Protein AF-A0A7S1FHJ7-F1 (afdb_monomer)

Foldseek 3Di:
DDPPPQPWAWPDFQADDDPVVLDDQTPWTWTAGPQQKIKIWFAFPPPSNDTDMDIFPDGDDPPDDWDWDWDDDDQKIFIDINNHTGDMDGHPHHTRHHPDD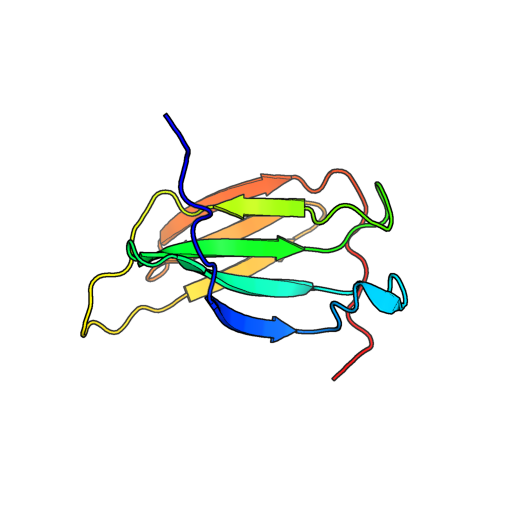

Structure (mmCIF, N/CA/C/O backbone):
data_AF-A0A7S1FHJ7-F1
#
_entry.id 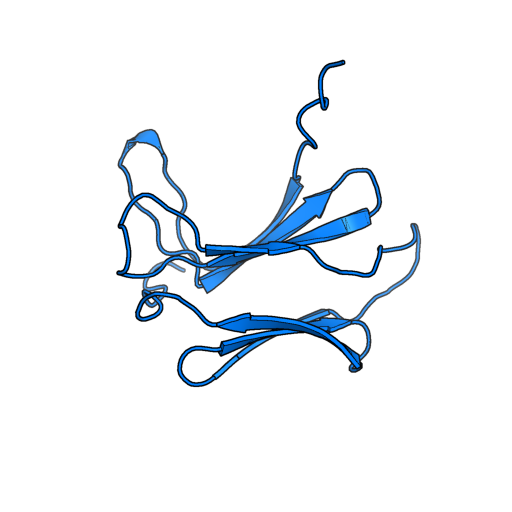  AF-A0A7S1FHJ7-F1
#
loop_
_atom_site.group_PDB
_atom_site.id
_atom_site.type_symbol
_atom_site.label_atom_id
_atom_site.label_alt_id
_atom_site.label_comp_id
_atom_site.label_asym_id
_atom_site.label_entity_id
_atom_site.label_seq_id
_atom_site.pdbx_PDB_ins_code
_atom_site.Cartn_x
_atom_site.Cartn_y
_atom_site.Cartn_z
_atom_site.occupancy
_atom_site.B_iso_or_equiv
_atom_site.auth_seq_id
_atom_site.auth_comp_id
_atom_site.auth_asym_id
_atom_site.auth_atom_id
_atom_site.pdbx_PDB_model_num
ATOM 1 N N . GLY A 1 1 ? -5.309 27.157 2.384 1.00 35.53 1 GLY A N 1
ATOM 2 C CA . GLY A 1 1 ? -5.780 25.997 3.160 1.00 35.53 1 GLY A CA 1
ATOM 3 C C . GLY A 1 1 ? -4.865 24.837 2.869 1.00 35.53 1 GLY A C 1
ATOM 4 O O . GLY A 1 1 ? -5.067 24.168 1.868 1.00 35.53 1 GLY A O 1
ATOM 5 N N . ASN A 1 2 ? -3.817 24.656 3.670 1.00 37.72 2 ASN A N 1
ATOM 6 C CA . ASN A 1 2 ? -2.819 23.630 3.391 1.00 37.72 2 ASN A CA 1
ATOM 7 C C . ASN A 1 2 ? -3.212 22.341 4.101 1.00 37.72 2 ASN A C 1
ATOM 9 O O . ASN A 1 2 ? -3.225 22.275 5.328 1.00 37.72 2 ASN A O 1
ATOM 13 N N . LYS A 1 3 ? -3.552 21.340 3.281 1.00 43.56 3 LYS A N 1
ATOM 14 C CA . LYS A 1 3 ? -3.479 19.909 3.580 1.00 43.56 3 LYS A CA 1
ATOM 15 C C . LYS A 1 3 ? -2.107 19.672 4.217 1.00 43.56 3 LYS A C 1
ATOM 17 O O . LYS A 1 3 ? -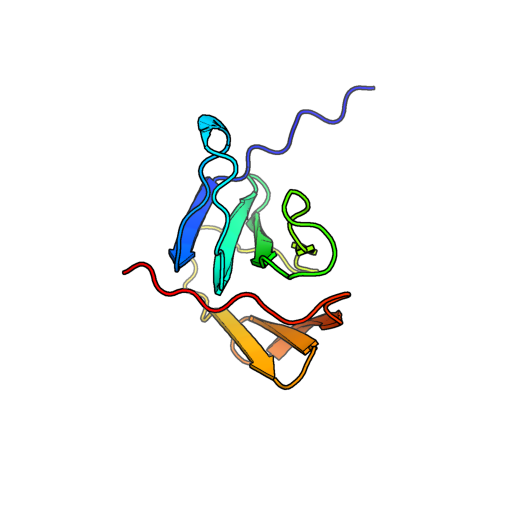1.122 19.519 3.505 1.00 43.56 3 LYS A O 1
ATOM 22 N N . LEU A 1 4 ? -2.028 19.764 5.543 1.00 47.88 4 LEU A N 1
ATOM 23 C CA . LEU A 1 4 ? -0.861 19.325 6.288 1.00 47.88 4 LEU A CA 1
ATOM 24 C C . LEU A 1 4 ? -0.626 17.890 5.853 1.00 47.88 4 LEU A C 1
ATOM 26 O O . LEU A 1 4 ? -1.496 17.033 6.028 1.00 47.88 4 LEU A O 1
ATOM 30 N N . ASP A 1 5 ? 0.502 17.721 5.184 1.00 52.94 5 ASP A N 1
ATOM 31 C CA . ASP A 1 5 ? 1.091 16.473 4.766 1.00 52.94 5 ASP A CA 1
ATOM 32 C C . ASP A 1 5 ? 0.812 15.419 5.840 1.00 52.94 5 ASP A C 1
ATOM 34 O O . ASP A 1 5 ? 1.300 15.508 6.974 1.00 52.94 5 ASP A O 1
ATOM 38 N N . ARG A 1 6 ? -0.129 14.512 5.548 1.00 60.41 6 ARG A N 1
ATOM 39 C CA . ARG A 1 6 ? -0.473 13.430 6.469 1.00 60.41 6 ARG A CA 1
ATOM 40 C C . ARG A 1 6 ? 0.803 12.615 6.579 1.00 60.41 6 ARG A C 1
ATOM 42 O O . ARG A 1 6 ? 1.097 11.860 5.666 1.00 60.41 6 ARG A O 1
ATOM 49 N N . ARG A 1 7 ? 1.568 12.801 7.657 1.00 82.75 7 ARG A N 1
ATOM 50 C CA . ARG A 1 7 ? 2.747 11.981 7.929 1.00 82.75 7 ARG A CA 1
ATOM 51 C C . ARG A 1 7 ? 2.288 10.528 7.996 1.00 82.75 7 ARG A C 1
ATOM 53 O O . ARG A 1 7 ? 1.564 10.151 8.916 1.00 82.75 7 ARG A O 1
ATOM 60 N N . TRP A 1 8 ? 2.653 9.765 6.974 1.00 90.12 8 TRP A N 1
ATOM 61 C CA . TRP A 1 8 ? 2.443 8.329 6.909 1.00 90.12 8 TRP A CA 1
ATOM 62 C C . TRP A 1 8 ? 3.605 7.663 7.626 1.00 90.12 8 TRP A C 1
ATOM 64 O O . TRP A 1 8 ? 4.762 7.869 7.269 1.00 90.12 8 TRP A O 1
ATOM 74 N N . CYS A 1 9 ? 3.297 6.892 8.662 1.00 91.44 9 CYS A N 1
ATOM 75 C CA . CYS A 1 9 ? 4.294 6.124 9.392 1.00 91.44 9 CYS A CA 1
ATOM 76 C C . CYS A 1 9 ? 4.300 4.685 8.866 1.00 91.44 9 CYS A C 1
ATOM 78 O O . CYS A 1 9 ? 3.224 4.086 8.773 1.00 91.44 9 CYS A O 1
ATOM 80 N N . PRO A 1 10 ? 5.463 4.098 8.545 1.00 91.69 10 PRO A N 1
ATOM 81 C CA . PRO A 1 10 ? 5.522 2.714 8.098 1.00 91.69 10 PRO A CA 1
ATOM 82 C C . PRO A 1 10 ? 5.141 1.768 9.245 1.00 91.69 10 PRO A C 1
ATOM 84 O O . PRO A 1 10 ? 5.693 1.853 10.340 1.00 91.69 10 PRO A O 1
ATOM 87 N N . LEU A 1 11 ? 4.195 0.864 8.987 1.00 92.62 11 LEU A N 1
ATOM 88 C CA . LEU A 1 11 ? 3.906 -0.288 9.848 1.00 92.62 11 LEU A CA 1
ATOM 89 C C . LEU A 1 11 ? 4.708 -1.509 9.401 1.00 92.62 11 LEU A C 1
ATOM 91 O O . LEU A 1 11 ? 5.224 -2.257 10.226 1.00 92.62 11 LEU A O 1
ATOM 95 N N . LEU A 1 12 ? 4.785 -1.712 8.087 1.00 91.94 12 LEU A N 1
ATOM 96 C CA . LEU A 1 12 ? 5.521 -2.795 7.455 1.00 91.94 12 LEU A CA 1
ATOM 97 C C . LEU A 1 12 ? 5.979 -2.331 6.076 1.00 91.94 12 LEU A C 1
ATOM 99 O O . LEU A 1 12 ? 5.235 -1.663 5.363 1.00 91.94 12 LEU A O 1
ATOM 103 N N . ARG A 1 13 ? 7.183 -2.722 5.675 1.00 90.06 13 ARG A N 1
ATOM 104 C CA . ARG A 1 13 ? 7.638 -2.603 4.293 1.00 90.06 13 ARG A CA 1
ATOM 105 C C . ARG A 1 13 ? 8.297 -3.915 3.913 1.00 90.06 13 ARG A C 1
ATOM 107 O O . ARG A 1 13 ? 9.202 -4.363 4.607 1.00 90.06 13 ARG A O 1
ATOM 114 N N . LYS A 1 14 ? 7.794 -4.542 2.854 1.00 88.31 14 LYS A N 1
ATOM 115 C CA . LYS A 1 14 ? 8.423 -5.697 2.226 1.00 88.31 14 LYS A CA 1
ATOM 116 C C . LYS A 1 14 ? 9.071 -5.210 0.930 1.00 88.31 14 LYS A C 1
ATOM 118 O O . LYS A 1 14 ? 8.357 -4.925 -0.034 1.00 88.31 14 LYS A O 1
ATOM 123 N N . GLY A 1 15 ? 10.393 -5.081 0.959 1.00 86.06 15 GLY A N 1
ATOM 124 C CA . GLY A 1 15 ? 11.214 -4.575 -0.136 1.00 86.06 15 GLY A CA 1
ATOM 125 C C . GLY A 1 15 ? 11.835 -3.214 0.132 1.00 86.06 15 GLY A C 1
ATOM 126 O O . GLY A 1 15 ? 11.871 -2.751 1.272 1.00 86.06 15 GLY A O 1
ATOM 127 N N . ILE A 1 16 ? 12.358 -2.591 -0.924 1.00 83.31 16 ILE A N 1
ATOM 128 C CA . ILE A 1 16 ? 13.115 -1.338 -0.840 1.00 83.31 16 ILE A CA 1
ATOM 129 C C . ILE A 1 16 ? 12.297 -0.136 -1.323 1.00 83.31 16 ILE A C 1
ATOM 131 O O . ILE A 1 16 ? 11.486 -0.234 -2.246 1.00 83.31 16 ILE A O 1
ATOM 135 N N . HIS A 1 17 ? 12.535 1.002 -0.680 1.00 81.00 17 HIS A N 1
ATOM 136 C CA . HIS A 1 17 ? 12.111 2.324 -1.117 1.00 81.00 17 HIS A CA 1
ATOM 137 C C . HIS A 1 17 ? 13.251 3.285 -0.818 1.00 81.00 17 HIS A C 1
ATOM 139 O O . HIS A 1 17 ? 13.422 3.702 0.327 1.00 81.00 17 HIS A O 1
ATOM 145 N N . GLU A 1 18 ? 14.068 3.551 -1.829 1.00 82.56 18 GLU A N 1
ATOM 146 C CA . GLU A 1 18 ? 15.235 4.411 -1.717 1.00 82.56 18 GLU A CA 1
ATOM 147 C C . GLU A 1 18 ? 15.165 5.506 -2.779 1.00 82.56 18 GLU A C 1
ATOM 149 O O . GLU A 1 18 ? 15.494 5.300 -3.951 1.00 82.56 18 GLU A O 1
ATOM 154 N N . ASP A 1 19 ? 14.740 6.689 -2.341 1.00 79.25 19 ASP A N 1
ATOM 155 C CA . ASP A 1 19 ? 14.592 7.862 -3.195 1.00 79.25 19 ASP A CA 1
ATOM 156 C C . ASP A 1 19 ? 15.929 8.298 -3.801 1.00 79.25 19 ASP A C 1
ATOM 158 O O . ASP A 1 19 ? 15.977 8.714 -4.961 1.00 79.25 19 ASP A O 1
ATOM 162 N N . ALA A 1 20 ? 17.033 8.186 -3.051 1.00 80.19 20 ALA A N 1
ATOM 163 C CA . ALA A 1 20 ? 18.333 8.668 -3.511 1.00 80.19 20 ALA A CA 1
ATOM 164 C C . ALA A 1 20 ? 18.874 7.855 -4.696 1.00 80.19 20 ALA A C 1
ATOM 166 O O . ALA A 1 20 ? 19.556 8.401 -5.564 1.00 80.19 20 ALA A O 1
ATOM 167 N N . THR A 1 21 ? 18.570 6.557 -4.738 1.00 80.19 21 THR A N 1
ATOM 168 C CA . THR A 1 21 ? 19.022 5.639 -5.793 1.00 80.19 21 THR A CA 1
ATOM 169 C C . THR A 1 21 ? 17.920 5.286 -6.788 1.00 80.19 21 THR A C 1
ATOM 171 O O . THR A 1 21 ? 18.194 4.567 -7.748 1.00 80.19 21 THR A O 1
ATOM 174 N N . GLN A 1 22 ? 16.700 5.801 -6.583 1.00 78.44 22 GLN A N 1
ATOM 175 C CA . GLN A 1 22 ? 15.502 5.461 -7.357 1.00 78.44 22 GLN A CA 1
ATOM 176 C C . GLN A 1 22 ? 15.252 3.944 -7.392 1.00 78.44 22 GLN A C 1
ATOM 178 O O . GLN A 1 22 ? 14.854 3.377 -8.411 1.00 78.44 22 GLN A O 1
ATOM 183 N N . GLN A 1 23 ? 15.535 3.270 -6.275 1.00 78.19 23 GLN A N 1
ATOM 184 C CA . GLN A 1 23 ? 15.316 1.837 -6.122 1.00 78.19 23 GLN A CA 1
ATOM 185 C C . GLN A 1 23 ? 14.031 1.609 -5.342 1.00 78.19 23 GLN A C 1
ATOM 187 O O . GLN A 1 23 ? 13.961 1.824 -4.131 1.00 78.19 23 GLN A O 1
ATOM 192 N N . PHE A 1 24 ? 13.018 1.129 -6.053 1.00 81.75 24 PHE A N 1
ATOM 193 C CA . PHE A 1 24 ? 11.712 0.819 -5.494 1.00 81.75 24 PHE A CA 1
ATOM 194 C C . PHE A 1 24 ? 11.36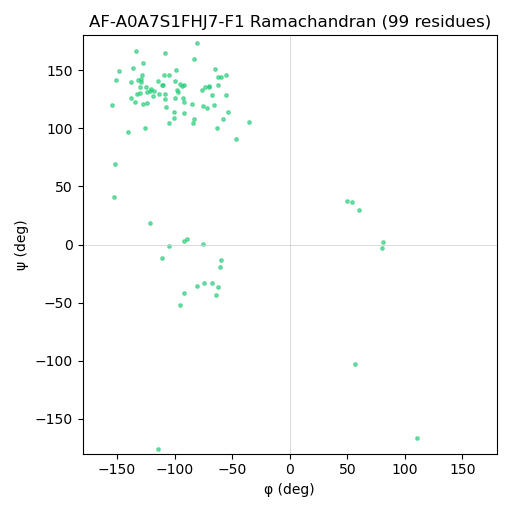8 -0.639 -5.807 1.00 81.75 24 PHE A C 1
ATOM 196 O O . PHE A 1 24 ? 11.531 -1.092 -6.939 1.00 81.75 24 PHE A O 1
ATOM 203 N N . ALA A 1 25 ? 10.928 -1.392 -4.800 1.00 83.88 25 ALA A N 1
ATOM 204 C CA . ALA A 1 25 ? 10.457 -2.771 -4.945 1.00 83.88 25 ALA A CA 1
ATOM 205 C C . ALA A 1 25 ? 9.427 -3.128 -3.857 1.00 83.88 25 ALA A C 1
ATOM 207 O O . ALA A 1 25 ? 9.465 -4.209 -3.269 1.00 83.88 25 ALA A O 1
ATOM 208 N N . ASN A 1 26 ? 8.524 -2.198 -3.538 1.00 85.19 26 ASN A N 1
ATOM 209 C CA . ASN A 1 26 ? 7.533 -2.395 -2.486 1.00 85.19 26 ASN A CA 1
ATOM 210 C C . ASN A 1 26 ? 6.469 -3.399 -2.928 1.00 85.19 26 ASN A C 1
ATOM 212 O O . ASN A 1 26 ? 5.716 -3.151 -3.869 1.00 85.19 26 ASN A O 1
ATOM 216 N N . ALA A 1 27 ? 6.377 -4.524 -2.220 1.00 88.00 27 ALA A N 1
ATOM 217 C CA . ALA A 1 27 ? 5.387 -5.558 -2.502 1.00 88.00 27 ALA A CA 1
ATOM 218 C C . ALA A 1 27 ? 5.005 -6.370 -1.243 1.00 88.00 27 ALA A C 1
ATOM 220 O O . ALA A 1 27 ? 5.316 -7.565 -1.171 1.00 88.00 27 ALA A O 1
ATOM 221 N N . PRO A 1 28 ? 4.294 -5.793 -0.249 1.00 92.12 28 PRO A N 1
ATOM 222 C CA . PRO A 1 28 ? 3.782 -4.417 -0.178 1.00 92.12 28 PRO A CA 1
ATOM 223 C C . PRO A 1 28 ? 4.514 -3.519 0.842 1.00 92.12 28 PRO A C 1
ATOM 225 O O . PRO A 1 28 ? 5.164 -3.997 1.774 1.00 92.12 28 PRO A O 1
ATOM 228 N N . GLY A 1 29 ? 4.304 -2.206 0.731 1.00 92.69 29 GLY A N 1
ATOM 229 C CA . GLY A 1 29 ? 4.406 -1.254 1.841 1.00 92.69 29 GLY A CA 1
ATOM 230 C C . GLY A 1 29 ? 3.046 -1.063 2.522 1.00 92.69 29 GLY A C 1
ATOM 231 O O . GLY A 1 29 ? 2.027 -0.950 1.845 1.00 92.69 29 GLY A O 1
ATOM 232 N N . LEU A 1 30 ? 3.010 -1.033 3.855 1.00 94.75 30 LEU A N 1
ATOM 233 C CA . LEU A 1 30 ? 1.826 -0.752 4.669 1.00 94.75 30 LEU A CA 1
ATOM 234 C C . LEU A 1 30 ? 2.140 0.370 5.659 1.00 94.75 30 LEU A C 1
ATOM 236 O O . LEU A 1 30 ? 3.030 0.244 6.502 1.00 94.75 30 LEU A O 1
ATOM 240 N N . LEU A 1 31 ? 1.380 1.457 5.580 1.00 95.12 31 LEU A N 1
ATOM 241 C CA . LEU A 1 31 ? 1.590 2.668 6.363 1.00 95.12 31 LEU A CA 1
ATOM 242 C C . LEU A 1 31 ? 0.306 3.067 7.082 1.00 95.12 31 LEU A C 1
ATOM 244 O O . LEU A 1 31 ? -0.797 2.741 6.643 1.00 95.12 31 LEU A O 1
ATOM 248 N N . ILE A 1 32 ? 0.457 3.808 8.176 1.00 95.44 32 ILE A N 1
ATOM 249 C CA . ILE A 1 32 ? -0.644 4.351 8.966 1.00 95.44 32 ILE A CA 1
ATOM 250 C C . ILE A 1 32 ? -0.569 5.876 9.024 1.00 95.44 32 ILE A C 1
ATOM 252 O O . ILE A 1 32 ? 0.492 6.457 9.258 1.00 95.44 32 ILE A O 1
ATOM 256 N N . GLY A 1 33 ? -1.705 6.528 8.800 1.00 94.25 33 GLY A N 1
ATOM 257 C CA . GLY A 1 33 ? -1.879 7.956 9.021 1.00 94.25 33 GLY A CA 1
ATOM 258 C C . GLY A 1 33 ? -2.196 8.261 10.484 1.00 94.25 33 GLY A C 1
ATOM 259 O O . GLY A 1 33 ? -2.698 7.419 11.228 1.00 94.25 33 GLY A O 1
ATOM 260 N N . SER A 1 34 ? -1.973 9.505 10.907 1.00 92.31 34 SER A N 1
ATOM 261 C CA . SER A 1 34 ? -2.299 9.954 12.271 1.00 92.31 34 SER A CA 1
ATOM 262 C C . SER A 1 34 ? -3.789 9.843 12.633 1.00 92.31 34 SER A C 1
ATOM 264 O O . SER A 1 34 ? -4.131 9.814 13.812 1.00 92.31 34 SER A O 1
ATOM 266 N N . ASP A 1 35 ? -4.675 9.758 11.637 1.00 91.88 35 ASP A N 1
ATOM 267 C CA . ASP A 1 35 ? -6.116 9.537 11.804 1.00 91.88 35 ASP A CA 1
ATOM 268 C C . ASP A 1 35 ? -6.515 8.049 11.826 1.00 91.88 35 ASP A C 1
ATOM 270 O O . ASP A 1 35 ? -7.705 7.732 11.865 1.00 91.88 35 ASP A O 1
ATOM 274 N N . GLY A 1 36 ? -5.539 7.139 11.793 1.00 93.69 36 GLY A N 1
ATOM 275 C CA . GLY A 1 36 ? -5.748 5.695 11.767 1.00 93.69 36 GLY A CA 1
ATOM 276 C C . GLY A 1 36 ? -6.080 5.132 10.385 1.00 93.69 36 GLY A C 1
ATOM 277 O O . GLY A 1 36 ? -6.320 3.930 10.282 1.00 93.69 36 GLY A O 1
ATOM 278 N N . SER A 1 37 ? -6.113 5.947 9.325 1.00 94.44 37 SER A N 1
ATOM 279 C CA . SER A 1 37 ? -6.215 5.420 7.959 1.00 94.44 37 SER A CA 1
ATOM 280 C C . SER A 1 37 ? -4.992 4.566 7.614 1.00 94.44 37 SER A C 1
ATOM 282 O O . SER A 1 37 ? -3.877 4.862 8.044 1.00 94.44 37 SER A O 1
ATOM 284 N N . LEU A 1 38 ? -5.201 3.497 6.849 1.00 96.19 38 LEU A N 1
ATOM 285 C CA . LEU A 1 38 ? -4.134 2.673 6.297 1.00 96.19 38 LEU A CA 1
ATOM 286 C C . LEU A 1 38 ? -3.859 3.070 4.851 1.00 96.19 38 LEU A C 1
ATOM 288 O O . LEU A 1 38 ? -4.752 3.492 4.114 1.00 96.19 38 LEU A O 1
ATOM 292 N N . ARG A 1 39 ? -2.611 2.900 4.436 1.00 95.69 39 ARG A N 1
ATOM 293 C CA . ARG A 1 39 ? -2.165 3.060 3.058 1.00 95.69 39 ARG A CA 1
ATOM 294 C C . ARG A 1 39 ? -1.365 1.839 2.651 1.00 95.69 39 ARG A C 1
ATOM 296 O O . ARG A 1 39 ? -0.504 1.396 3.406 1.00 95.69 39 ARG A O 1
ATOM 303 N N . VAL A 1 40 ? -1.644 1.334 1.457 1.00 95.44 40 VAL A N 1
ATOM 304 C CA . VAL A 1 40 ? -0.838 0.305 0.805 1.00 95.44 40 VAL A CA 1
ATOM 305 C C . VAL A 1 40 ? -0.093 0.945 -0.357 1.00 95.44 40 VAL A C 1
ATOM 307 O O . VAL A 1 40 ? -0.711 1.624 -1.178 1.00 95.44 40 VAL A O 1
ATOM 310 N N . GLU A 1 41 ? 1.214 0.718 -0.402 1.00 93.19 41 GLU A N 1
ATOM 311 C CA . GLU A 1 41 ? 2.129 1.153 -1.460 1.00 93.19 41 GLU A CA 1
ATOM 312 C C . GLU A 1 41 ? 2.650 -0.090 -2.194 1.00 93.19 41 GLU A C 1
ATOM 314 O O . GLU A 1 41 ? 3.082 -1.059 -1.562 1.00 93.19 41 GLU A O 1
ATOM 319 N N . MET A 1 42 ? 2.571 -0.079 -3.525 1.00 92.19 42 MET A N 1
ATOM 320 C CA . MET A 1 42 ? 3.058 -1.144 -4.404 1.00 92.19 42 MET A CA 1
ATOM 321 C C . MET A 1 42 ? 3.942 -0.550 -5.498 1.00 92.19 42 MET A C 1
ATOM 323 O O . MET A 1 42 ? 3.619 0.503 -6.040 1.00 92.19 42 MET A O 1
ATOM 327 N N . THR A 1 43 ? 5.014 -1.236 -5.875 1.00 90.06 43 THR A N 1
ATOM 328 C CA . THR A 1 43 ? 5.835 -0.855 -7.032 1.00 90.06 43 THR A CA 1
ATOM 329 C C . THR A 1 43 ? 5.443 -1.679 -8.256 1.00 90.06 43 THR A C 1
ATOM 331 O O . THR A 1 43 ? 5.315 -2.903 -8.175 1.00 90.06 43 THR A O 1
ATOM 334 N N . SER A 1 44 ? 5.261 -1.028 -9.405 1.00 89.38 44 SE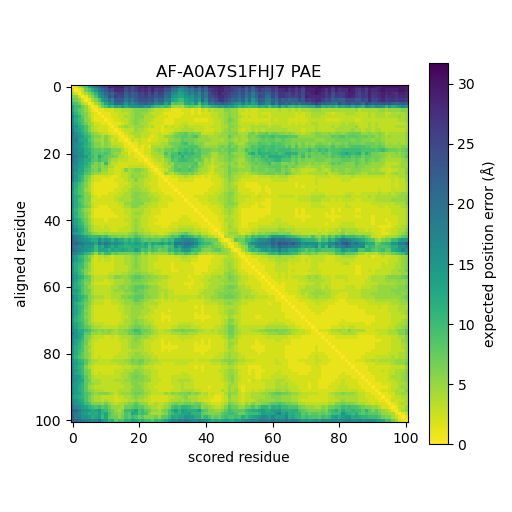R A N 1
ATOM 335 C CA . SER A 1 44 ? 4.997 -1.696 -10.683 1.00 89.38 44 SER A CA 1
ATOM 336 C C . SER A 1 44 ? 5.862 -1.141 -11.811 1.00 89.38 44 SER A C 1
ATOM 338 O O . SER A 1 44 ? 6.463 -0.076 -11.693 1.00 89.38 44 SER A O 1
ATOM 340 N N . ASP A 1 45 ? 5.901 -1.860 -12.930 1.00 86.38 45 ASP A N 1
ATOM 341 C CA . ASP A 1 45 ? 6.634 -1.454 -14.135 1.00 86.38 45 ASP A CA 1
ATOM 342 C C . ASP A 1 45 ? 5.952 -0.337 -14.950 1.00 86.38 45 ASP A C 1
ATOM 344 O O . ASP A 1 45 ? 6.486 0.075 -15.980 1.00 86.38 45 ASP A O 1
ATOM 348 N N . PHE A 1 46 ? 4.791 0.173 -14.511 1.00 80.62 46 PHE A N 1
ATOM 349 C CA . PHE A 1 46 ? 4.055 1.204 -15.248 1.00 80.62 46 PHE A CA 1
ATOM 350 C C . PHE A 1 46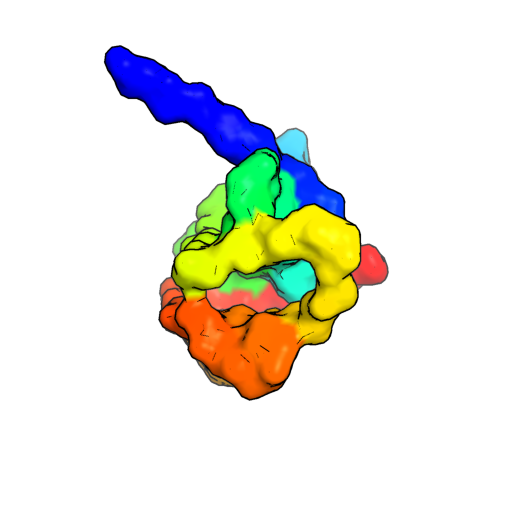 ? 4.863 2.502 -15.338 1.00 80.62 46 PHE A C 1
ATOM 352 O O . PHE A 1 46 ? 4.960 3.064 -16.425 1.00 80.62 46 PHE A O 1
ATOM 359 N N . HIS A 1 47 ? 5.494 2.918 -14.230 1.00 70.25 47 HIS A N 1
ATOM 360 C CA . HIS A 1 47 ? 6.488 3.992 -14.141 1.00 70.25 47 HIS A CA 1
ATOM 361 C C . HIS A 1 47 ? 7.404 3.739 -12.935 1.00 70.25 47 HIS A C 1
ATOM 363 O O . HIS A 1 47 ? 6.932 3.704 -11.806 1.00 70.25 47 HIS A O 1
ATOM 369 N N . ALA A 1 48 ? 8.714 3.599 -13.171 1.00 58.47 48 ALA A N 1
ATOM 370 C CA . ALA A 1 48 ? 9.699 3.159 -12.169 1.00 58.47 48 ALA A CA 1
ATOM 371 C C . ALA A 1 48 ? 9.811 4.049 -10.914 1.00 58.47 48 ALA A C 1
ATOM 373 O O . ALA A 1 48 ? 10.422 3.636 -9.938 1.00 58.47 48 ALA A O 1
ATOM 374 N N . ILE A 1 49 ? 9.240 5.252 -10.951 1.00 60.81 49 ILE A N 1
ATOM 375 C CA . ILE A 1 49 ? 9.299 6.254 -9.880 1.00 60.81 49 ILE A CA 1
ATOM 376 C C . ILE A 1 49 ? 7.947 6.473 -9.187 1.00 60.81 49 ILE A C 1
ATOM 378 O O . ILE A 1 49 ? 7.895 7.122 -8.147 1.00 60.81 49 ILE A O 1
ATOM 382 N N . ASP A 1 50 ? 6.854 5.952 -9.757 1.00 67.50 50 ASP A N 1
ATOM 383 C CA . ASP A 1 50 ? 5.509 6.155 -9.228 1.00 67.50 50 ASP A CA 1
ATOM 384 C C . ASP A 1 50 ? 5.072 4.916 -8.451 1.00 67.50 50 ASP A C 1
ATOM 386 O O . ASP A 1 50 ? 4.840 3.842 -9.012 1.00 67.50 50 ASP A O 1
ATOM 390 N N . GLU A 1 51 ? 4.896 5.074 -7.144 1.00 78.50 51 GLU A N 1
ATOM 391 C CA . GLU A 1 51 ? 4.231 4.053 -6.349 1.00 78.50 51 GLU A CA 1
ATOM 392 C C . GLU A 1 51 ? 2.740 3.997 -6.685 1.00 78.50 51 GLU A C 1
ATOM 394 O O . GLU A 1 51 ? 2.032 5.006 -6.769 1.00 78.50 51 GLU A O 1
ATOM 399 N N . GLU A 1 52 ? 2.227 2.782 -6.825 1.00 90.69 52 GLU A N 1
ATOM 400 C CA . GLU A 1 52 ? 0.800 2.541 -6.908 1.00 90.69 52 GLU A CA 1
ATOM 401 C C . GLU A 1 52 ? 0.220 2.488 -5.495 1.00 90.69 52 GLU A C 1
ATOM 403 O O . GLU A 1 52 ? 0.436 1.538 -4.739 1.00 90.69 52 GLU A O 1
ATOM 408 N N . VAL A 1 53 ? -0.518 3.540 -5.138 1.00 91.25 53 VAL A N 1
ATOM 409 C CA . VAL A 1 53 ? -1.002 3.761 -3.775 1.00 91.25 53 VAL A CA 1
ATOM 410 C C . VAL A 1 53 ? -2.514 3.599 -3.687 1.00 91.25 53 VAL A C 1
ATOM 412 O O . VAL A 1 53 ? -3.265 4.161 -4.486 1.00 91.25 53 VAL A O 1
ATOM 415 N N . VAL A 1 54 ? -2.978 2.920 -2.638 1.00 93.19 54 VAL A N 1
ATOM 416 C CA . VAL A 1 54 ? -4.385 2.944 -2.220 1.00 93.19 54 VAL A CA 1
ATOM 417 C C . VAL A 1 54 ? -4.494 3.280 -0.738 1.00 93.19 54 VAL A C 1
ATOM 419 O O . VAL A 1 54 ? -3.642 2.904 0.065 1.00 93.19 54 VAL A O 1
ATOM 422 N N . GLN A 1 55 ? -5.554 3.993 -0.365 1.00 94.94 55 GLN A N 1
ATOM 423 C CA . GLN A 1 55 ? -5.884 4.282 1.030 1.00 94.94 55 GLN A CA 1
ATOM 424 C C . GLN A 1 55 ? -7.121 3.493 1.439 1.00 94.94 55 GLN A C 1
ATOM 426 O O . GLN A 1 55 ? -8.018 3.282 0.621 1.00 94.94 55 GLN A O 1
ATOM 431 N N . SER A 1 56 ? -7.154 3.070 2.698 1.00 95.75 56 SER A N 1
ATOM 432 C CA . SER A 1 56 ? -8.300 2.381 3.269 1.00 95.75 56 SER A CA 1
ATOM 433 C C . SER A 1 56 ? -9.527 3.284 3.332 1.00 95.75 56 SER A C 1
ATOM 435 O O . SER A 1 56 ? -9.416 4.501 3.507 1.00 95.75 56 SER A O 1
ATOM 437 N N . ASN A 1 57 ? -10.707 2.675 3.261 1.00 95.94 57 ASN A N 1
ATOM 438 C CA . ASN A 1 57 ? -11.966 3.366 3.543 1.00 95.94 57 ASN A CA 1
ATOM 439 C C . ASN A 1 57 ? -12.206 3.463 5.058 1.00 95.94 57 ASN A C 1
ATOM 441 O O . ASN A 1 57 ? -12.727 4.465 5.556 1.00 95.94 57 ASN A O 1
ATOM 445 N N . GLY A 1 58 ? -11.798 2.431 5.799 1.00 92.00 58 GLY A N 1
ATOM 446 C CA . GLY A 1 58 ? -11.842 2.375 7.254 1.00 92.00 58 GLY A CA 1
ATOM 447 C C . GLY A 1 58 ? -10.689 3.100 7.953 1.00 92.00 58 GLY A C 1
ATOM 448 O O . GLY A 1 58 ? -9.721 3.559 7.342 1.00 92.00 58 GLY A O 1
ATOM 449 N N . ARG A 1 59 ? -10.795 3.175 9.284 1.00 94.31 59 ARG A N 1
ATOM 450 C CA . ARG A 1 59 ? -9.758 3.693 10.186 1.00 94.31 59 ARG A CA 1
ATOM 451 C C . ARG A 1 59 ? -9.535 2.726 11.337 1.00 94.31 59 ARG A C 1
ATOM 453 O O . ARG A 1 59 ? -10.487 2.169 11.885 1.00 94.31 59 ARG A O 1
ATOM 460 N N . LEU A 1 60 ? -8.281 2.571 11.733 1.00 93.69 60 LEU A N 1
ATOM 461 C CA . LEU A 1 60 ? -7.903 1.862 12.942 1.00 93.69 60 LEU A CA 1
ATOM 462 C C . LEU A 1 60 ? -8.240 2.690 14.173 1.00 93.69 60 LEU A C 1
ATOM 464 O O . LEU A 1 60 ? -7.963 3.886 14.246 1.00 93.69 60 LEU A O 1
ATOM 468 N N . LEU A 1 61 ? -8.827 2.024 15.163 1.00 93.75 61 LEU A N 1
ATOM 469 C CA . LEU A 1 61 ? -9.092 2.622 16.460 1.00 93.75 61 LEU A CA 1
ATOM 470 C C . LEU A 1 61 ? -7.925 2.319 17.407 1.00 93.75 61 LEU A C 1
ATOM 472 O O . LEU A 1 61 ? -7.474 1.171 17.463 1.00 93.75 61 LEU A O 1
ATOM 476 N N . PRO A 1 62 ? -7.459 3.303 18.194 1.00 91.75 62 PRO A N 1
ATOM 477 C CA . PRO A 1 62 ? -6.408 3.077 19.175 1.00 91.75 62 PRO A CA 1
ATOM 478 C C . PRO A 1 62 ? -6.759 1.952 20.155 1.00 91.75 62 PRO A C 1
ATOM 480 O O . PRO A 1 62 ? -7.915 1.810 20.563 1.00 91.75 62 PRO A O 1
ATOM 483 N N . ARG A 1 63 ? -5.737 1.204 20.594 1.00 94.44 63 ARG A N 1
ATOM 484 C CA . ARG A 1 63 ? -5.844 0.130 21.605 1.00 94.44 63 ARG A CA 1
ATOM 485 C C . ARG A 1 63 ? -6.790 -1.015 21.213 1.00 94.44 63 ARG A C 1
ATOM 487 O O . ARG A 1 63 ? -7.392 -1.641 22.082 1.00 94.44 63 ARG A O 1
ATOM 494 N N . ARG A 1 64 ? -6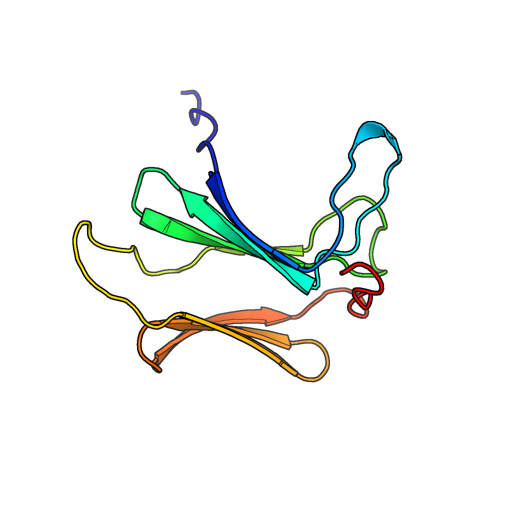.932 -1.297 19.916 1.00 95.31 64 ARG A N 1
ATOM 495 C CA . ARG A 1 64 ? -7.661 -2.467 19.414 1.00 95.31 64 ARG A CA 1
ATOM 496 C C . ARG A 1 64 ? -6.766 -3.285 18.501 1.00 95.31 64 ARG A C 1
ATOM 498 O O . ARG A 1 64 ? -6.093 -2.729 17.639 1.00 95.31 64 ARG A O 1
ATOM 505 N N . TRP A 1 65 ? -6.795 -4.600 18.682 1.00 95.56 65 TRP A N 1
ATOM 506 C CA . TRP A 1 65 ? -6.203 -5.514 17.716 1.00 95.56 65 TRP A CA 1
ATOM 507 C C . TRP A 1 65 ? -7.044 -5.522 16.443 1.00 95.56 65 TRP A C 1
ATOM 509 O O . TRP A 1 65 ? -8.274 -5.574 16.497 1.00 95.56 65 TRP A O 1
ATOM 519 N N . VAL A 1 66 ? -6.364 -5.463 15.305 1.00 95.50 66 VAL A N 1
ATOM 520 C CA . VAL A 1 66 ? -6.958 -5.622 13.981 1.00 95.50 66 VAL A CA 1
ATOM 521 C C . VAL A 1 66 ? -6.146 -6.669 13.230 1.00 95.50 66 VAL A C 1
ATOM 523 O O . VAL A 1 66 ? -4.920 -6.699 13.326 1.00 95.50 66 VAL A O 1
ATOM 526 N N . HIS A 1 67 ? -6.820 -7.530 12.482 1.00 96.44 67 HIS A N 1
ATOM 527 C CA . HIS A 1 67 ? -6.164 -8.378 11.499 1.00 96.44 67 HIS A CA 1
ATOM 528 C C . HIS A 1 67 ? -6.175 -7.655 10.151 1.00 96.44 67 HIS A C 1
ATOM 530 O O . HIS A 1 67 ? -7.244 -7.289 9.663 1.00 96.44 67 HIS A O 1
ATOM 536 N N . VAL A 1 68 ? -5.004 -7.429 9.560 1.00 96.44 68 VAL A N 1
ATOM 537 C CA . VAL A 1 68 ? -4.866 -6.755 8.262 1.00 96.44 68 VAL A CA 1
ATOM 538 C C . VAL A 1 68 ? -4.231 -7.719 7.276 1.00 96.44 68 VAL A C 1
ATOM 540 O O . VAL A 1 68 ? -3.208 -8.323 7.586 1.00 96.44 68 VAL A O 1
ATOM 543 N N . ALA A 1 69 ? -4.814 -7.835 6.085 1.00 96.38 69 ALA A N 1
ATOM 544 C CA . ALA A 1 69 ? -4.226 -8.605 4.997 1.00 96.38 69 ALA A CA 1
ATOM 545 C C . ALA A 1 69 ? -4.188 -7.777 3.713 1.00 96.38 69 ALA A C 1
ATOM 547 O O . ALA A 1 69 ? -5.197 -7.207 3.303 1.00 96.38 69 ALA A O 1
ATOM 548 N N . VAL A 1 70 ? -3.024 -7.744 3.069 1.00 95.75 70 VAL A N 1
ATOM 549 C CA . VAL A 1 70 ? -2.847 -7.202 1.720 1.00 95.75 70 VAL A CA 1
ATOM 550 C C . VAL A 1 70 ? -2.631 -8.383 0.788 1.00 95.75 70 VAL A C 1
ATOM 552 O O . VAL A 1 70 ? -1.681 -9.143 0.955 1.00 95.75 70 VAL A O 1
ATOM 555 N N . VAL A 1 71 ? -3.529 -8.557 -0.177 1.00 95.31 71 VAL A N 1
ATOM 556 C CA . VAL A 1 71 ? -3.514 -9.690 -1.106 1.00 95.31 71 VAL A CA 1
ATOM 557 C C . VAL A 1 71 ? -3.348 -9.171 -2.521 1.00 95.31 71 VAL A C 1
ATOM 559 O O . VAL A 1 71 ? -4.120 -8.322 -2.961 1.00 95.31 71 VAL A O 1
ATOM 562 N N . HIS A 1 72 ? -2.371 -9.714 -3.241 1.00 93.44 72 HIS A N 1
ATOM 563 C CA . HIS A 1 72 ? -2.192 -9.480 -4.666 1.00 93.44 72 HIS A CA 1
ATOM 564 C C . HIS A 1 72 ? -2.566 -10.739 -5.451 1.00 93.44 72 HIS A C 1
ATOM 566 O O . HIS A 1 72 ? -2.028 -11.815 -5.198 1.00 93.44 72 HIS A O 1
ATOM 572 N N . ALA A 1 73 ? -3.479 -10.597 -6.409 1.00 94.31 73 ALA A N 1
ATOM 573 C CA . ALA A 1 73 ? -3.849 -11.652 -7.341 1.00 94.31 73 ALA A CA 1
ATOM 574 C C . ALA A 1 73 ? -3.987 -11.066 -8.749 1.00 94.31 73 ALA A C 1
ATOM 576 O O . ALA A 1 73 ? -4.737 -10.110 -8.964 1.00 94.31 73 ALA A O 1
ATOM 577 N N . GLN A 1 74 ? -3.280 -11.659 -9.714 1.00 90.44 74 GLN A N 1
ATOM 578 C CA . GLN A 1 74 ? -3.186 -11.173 -11.095 1.00 90.44 74 GLN A CA 1
ATOM 579 C C . GLN A 1 74 ? -2.659 -9.732 -11.170 1.00 90.44 74 GLN A C 1
ATOM 581 O O . GLN A 1 74 ? -1.462 -9.529 -11.037 1.00 90.44 74 GLN A O 1
ATOM 586 N N . SER A 1 75 ? -3.537 -8.753 -11.395 1.00 91.31 75 SER A N 1
ATOM 587 C CA . SER A 1 75 ? -3.210 -7.323 -11.434 1.00 91.31 75 SER A CA 1
ATOM 588 C C . SER A 1 75 ? -4.013 -6.536 -10.396 1.00 91.31 75 SER A C 1
ATOM 590 O O . SER A 1 75 ? -4.254 -5.345 -10.576 1.00 91.31 75 SER A O 1
ATOM 592 N N . ARG A 1 76 ? -4.574 -7.202 -9.385 1.00 95.00 76 ARG A N 1
ATOM 593 C CA . ARG A 1 76 ? -5.463 -6.584 -8.402 1.00 95.00 76 ARG A CA 1
ATOM 594 C C . ARG A 1 76 ? -4.892 -6.765 -7.010 1.00 95.00 76 ARG A C 1
ATOM 596 O O . ARG A 1 76 ? -4.523 -7.868 -6.614 1.00 95.00 76 ARG A O 1
ATOM 603 N N . VAL A 1 77 ? -4.866 -5.670 -6.269 1.00 95.50 77 VAL A N 1
ATOM 604 C CA . VAL A 1 77 ? -4.463 -5.629 -4.869 1.00 95.50 77 VAL A CA 1
ATOM 605 C C . VAL A 1 77 ? -5.699 -5.351 -4.031 1.00 95.50 77 VAL A C 1
ATOM 607 O O . VAL A 1 77 ? -6.556 -4.549 -4.409 1.00 95.50 77 VAL A O 1
ATOM 610 N N . SER A 1 78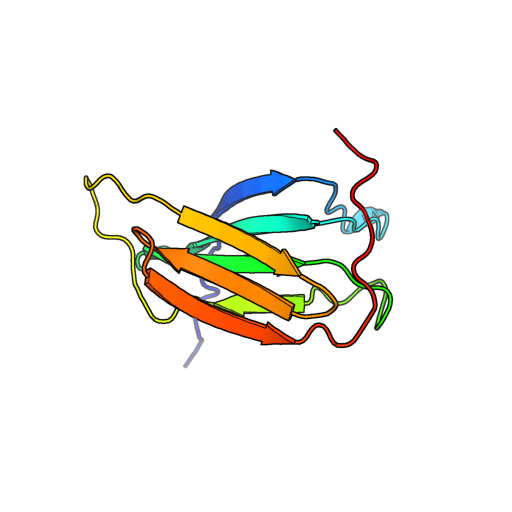 ? -5.827 -6.062 -2.920 1.00 97.25 78 SER A N 1
ATOM 611 C CA . SER A 1 78 ? -6.971 -5.977 -2.018 1.00 97.25 78 SER A CA 1
ATOM 612 C C . SER A 1 78 ? -6.486 -5.854 -0.583 1.00 97.25 78 SER A C 1
ATOM 614 O O . SER A 1 78 ? -5.660 -6.651 -0.142 1.00 97.25 78 SER A O 1
ATOM 616 N N . LEU A 1 79 ? -7.007 -4.862 0.132 1.00 97.75 79 LEU A N 1
ATOM 617 C CA . LEU A 1 79 ? -6.802 -4.667 1.558 1.00 97.75 79 LEU A CA 1
ATOM 618 C C . LEU A 1 79 ? -8.020 -5.204 2.308 1.00 97.75 79 LEU A C 1
ATOM 620 O O . LEU A 1 79 ? -9.152 -4.796 2.044 1.00 97.75 79 LEU A O 1
ATOM 624 N N . TYR A 1 80 ? -7.772 -6.093 3.261 1.00 97.75 80 TYR A N 1
ATOM 625 C CA . TYR A 1 80 ? -8.776 -6.644 4.157 1.00 97.75 80 TYR A CA 1
ATOM 626 C C . TYR A 1 80 ? -8.506 -6.203 5.591 1.00 97.75 80 TYR A C 1
ATOM 628 O O . TYR A 1 80 ? -7.361 -6.212 6.046 1.00 97.75 80 TYR A O 1
ATOM 636 N N . MET A 1 81 ? -9.575 -5.887 6.317 1.00 96.75 81 MET A N 1
ATOM 637 C CA . MET A 1 81 ? -9.555 -5.547 7.737 1.00 96.75 81 MET A CA 1
ATOM 638 C C . MET A 1 81 ? -10.510 -6.483 8.480 1.00 96.75 81 MET A C 1
ATOM 640 O O . MET A 1 81 ? -11.691 -6.562 8.152 1.00 96.75 81 MET A O 1
ATOM 644 N N . ASN A 1 82 ? -10.001 -7.235 9.458 1.00 96.62 82 ASN A N 1
ATOM 645 C CA . ASN A 1 82 ? -10.732 -8.284 10.182 1.00 96.62 82 ASN A CA 1
ATOM 646 C C . ASN A 1 82 ? -11.454 -9.281 9.254 1.00 96.62 82 ASN A C 1
ATOM 648 O O . ASN A 1 82 ? -12.560 -9.729 9.541 1.00 96.62 82 ASN A O 1
ATOM 652 N N . GLY A 1 83 ? -10.827 -9.614 8.121 1.00 96.38 83 GLY A N 1
ATOM 653 C CA . GLY A 1 83 ? -11.374 -10.542 7.125 1.00 96.38 83 GLY A CA 1
ATOM 654 C C . GLY A 1 83 ? -12.411 -9.937 6.171 1.00 96.38 83 GLY A C 1
ATOM 655 O O . GLY A 1 83 ? -12.835 -10.622 5.246 1.00 96.38 83 GLY A O 1
ATOM 656 N N . MET A 1 84 ? -12.792 -8.668 6.336 1.00 97.25 84 MET A N 1
ATOM 657 C CA . MET A 1 84 ? -13.688 -7.960 5.416 1.00 97.25 84 MET A CA 1
ATOM 658 C C . MET A 1 84 ? -12.882 -7.162 4.393 1.00 97.25 84 MET A C 1
ATOM 660 O O . MET A 1 84 ? -11.893 -6.526 4.754 1.00 97.25 84 MET A O 1
ATOM 664 N N . LEU A 1 85 ? -13.298 -7.187 3.124 1.00 97.75 85 LEU A N 1
ATOM 665 C CA . LEU A 1 85 ? -12.688 -6.363 2.079 1.00 97.75 85 LEU A CA 1
A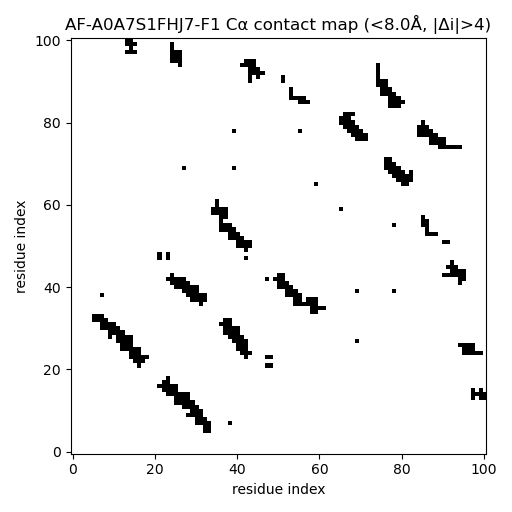TOM 666 C C . LEU A 1 85 ? -12.955 -4.885 2.381 1.00 97.75 85 LEU A C 1
ATOM 668 O O . LEU A 1 85 ? -14.110 -4.472 2.435 1.00 97.75 85 LEU A O 1
ATOM 672 N N . ASP A 1 86 ? -11.894 -4.101 2.546 1.00 98.00 86 ASP A N 1
ATOM 673 C CA . ASP A 1 86 ? -11.988 -2.659 2.781 1.00 98.00 86 ASP A CA 1
ATOM 674 C C . ASP A 1 86 ? -11.842 -1.876 1.470 1.00 98.00 86 ASP A C 1
ATOM 676 O O . ASP A 1 86 ? -12.705 -1.071 1.116 1.00 98.00 86 ASP A O 1
ATOM 680 N N . VAL A 1 87 ? -10.779 -2.152 0.709 1.00 97.62 87 VAL A N 1
ATOM 681 C CA . VAL A 1 87 ? -10.534 -1.513 -0.588 1.00 97.62 87 VAL A CA 1
ATOM 682 C C . VAL A 1 87 ? -9.802 -2.454 -1.540 1.00 97.62 87 VAL A C 1
ATOM 684 O O . VAL A 1 87 ? -9.011 -3.303 -1.132 1.00 97.62 87 VAL A O 1
ATOM 687 N N . SER A 1 88 ? -10.062 -2.304 -2.838 1.00 96.75 88 SER A N 1
ATOM 688 C CA . SER A 1 88 ? -9.351 -3.016 -3.896 1.00 96.75 88 SER A CA 1
ATOM 689 C C . SER A 1 88 ? -9.043 -2.078 -5.054 1.00 96.75 88 SER A C 1
ATOM 691 O O . SER A 1 88 ? -9.890 -1.278 -5.449 1.00 96.75 88 SER A O 1
ATOM 693 N N . PHE A 1 89 ? -7.850 -2.209 -5.626 1.00 95.00 89 PHE A N 1
ATOM 694 C CA . PHE A 1 89 ? -7.420 -1.436 -6.783 1.00 95.00 89 PHE A CA 1
ATOM 695 C C . PHE A 1 89 ? -6.710 -2.323 -7.801 1.00 95.00 89 PHE A C 1
ATOM 697 O O . PHE A 1 89 ? -6.150 -3.372 -7.470 1.00 95.00 89 PHE A O 1
ATOM 704 N N . LYS A 1 90 ? -6.788 -1.918 -9.068 1.00 95.19 90 LYS A N 1
ATOM 705 C CA . LYS A 1 90 ? -6.083 -2.573 -10.166 1.00 95.19 90 LYS A CA 1
ATOM 706 C C . LYS A 1 90 ? -4.744 -1.867 -10.358 1.00 95.19 90 LYS A C 1
ATOM 708 O O . LYS A 1 90 ? -4.747 -0.652 -10.539 1.00 95.19 90 LYS A O 1
ATOM 713 N N . LEU A 1 91 ? -3.658 -2.633 -10.342 1.00 92.94 91 LEU A N 1
ATOM 714 C CA . LEU A 1 91 ? -2.345 -2.151 -10.740 1.00 92.94 91 LEU A CA 1
ATOM 715 C C . LEU A 1 91 ? -2.374 -1.741 -12.213 1.00 92.94 91 LEU A C 1
ATOM 717 O O . LEU A 1 91 ? -2.975 -2.423 -13.053 1.00 92.94 91 LEU A O 1
ATOM 721 N N . ARG A 1 92 ? -1.749 -0.610 -12.518 1.00 91.75 92 ARG A N 1
ATOM 722 C CA . ARG A 1 92 ? -1.577 -0.103 -13.882 1.00 91.75 92 ARG A CA 1
ATOM 723 C C . ARG A 1 92 ? -0.520 -0.908 -14.631 1.00 91.75 92 ARG A C 1
ATOM 725 O O . ARG A 1 92 ? -0.663 -1.096 -15.838 1.00 91.75 92 ARG A O 1
ATOM 732 N N . GLY A 1 93 ? 0.491 -1.394 -13.909 1.00 89.31 93 GLY A N 1
ATOM 733 C CA . GLY A 1 93 ? 1.580 -2.220 -14.428 1.00 89.31 93 GLY A CA 1
ATOM 734 C C . GLY A 1 93 ? 1.586 -3.637 -13.863 1.00 89.31 93 GLY A C 1
ATOM 735 O O . GLY A 1 93 ? 0.707 -4.045 -13.097 1.00 89.31 93 GLY A O 1
ATOM 736 N N . LYS A 1 94 ? 2.608 -4.404 -14.236 1.00 89.56 94 LYS A N 1
ATOM 737 C CA . LYS A 1 94 ? 2.953 -5.652 -13.556 1.00 89.56 94 LYS A CA 1
ATOM 738 C C . LYS A 1 94 ? 3.653 -5.309 -12.248 1.00 89.56 94 LYS A C 1
ATOM 740 O O . LYS A 1 94 ? 4.563 -4.484 -12.229 1.00 89.56 94 LYS A O 1
ATOM 745 N N . LEU A 1 95 ? 3.225 -5.953 -11.162 1.00 89.25 95 LEU A N 1
ATOM 746 C CA . LEU A 1 95 ? 3.882 -5.825 -9.863 1.00 89.25 95 LEU A CA 1
ATOM 747 C C . LEU A 1 95 ? 5.363 -6.188 -10.008 1.00 89.25 95 LEU A C 1
ATOM 749 O O . LEU A 1 95 ? 5.682 -7.268 -10.511 1.00 89.25 95 LEU A O 1
ATOM 753 N N . GLN A 1 96 ? 6.241 -5.311 -9.533 1.00 86.81 96 GLN A N 1
ATOM 754 C CA . GLN A 1 96 ? 7.655 -5.620 -9.409 1.00 86.81 96 GLN A CA 1
ATOM 755 C C . GLN A 1 96 ? 7.839 -6.551 -8.200 1.00 86.81 96 GLN A C 1
ATOM 757 O O . GLN A 1 96 ? 7.454 -6.178 -7.087 1.00 86.81 96 GLN A O 1
ATOM 762 N N . PRO A 1 97 ? 8.363 -7.778 -8.385 1.00 77.19 97 PRO A N 1
ATOM 763 C CA . PRO A 1 97 ? 8.618 -8.681 -7.275 1.00 77.19 97 PRO A CA 1
ATOM 764 C C . PRO A 1 97 ? 9.598 -8.056 -6.291 1.00 77.19 97 PRO A C 1
ATOM 766 O O . PRO A 1 97 ? 10.537 -7.359 -6.678 1.00 77.19 97 PRO A O 1
ATOM 769 N N . ASN A 1 98 ? 9.380 -8.328 -5.009 1.00 73.94 98 ASN A N 1
ATOM 770 C CA . ASN A 1 98 ? 10.360 -7.969 -4.010 1.00 73.94 98 ASN A CA 1
ATOM 771 C C . ASN A 1 98 ? 11.436 -9.062 -3.910 1.00 73.94 98 ASN A C 1
ATOM 773 O O . ASN A 1 98 ? 11.186 -10.104 -3.299 1.00 73.94 98 ASN A O 1
ATOM 777 N N . ASP A 1 99 ? 12.613 -8.780 -4.467 1.00 74.50 99 ASP A N 1
ATOM 778 C CA . ASP A 1 99 ? 13.818 -9.615 -4.351 1.00 74.50 99 ASP A CA 1
ATOM 779 C C . ASP A 1 99 ? 14.715 -9.213 -3.159 1.00 74.50 99 ASP A C 1
ATOM 781 O O . ASP A 1 99 ? 15.784 -9.790 -2.953 1.00 74.50 99 ASP A O 1
ATOM 785 N N . TYR A 1 100 ? 14.287 -8.233 -2.358 1.00 68.75 100 TYR A N 1
ATOM 786 C CA . TYR A 1 100 ? 14.983 -7.768 -1.159 1.00 68.75 100 TYR A CA 1
ATOM 787 C C . TYR A 1 100 ? 14.349 -8.391 0.102 1.00 68.75 100 TYR A C 1
ATOM 789 O O . TYR A 1 100 ? 13.128 -8.552 0.150 1.00 68.75 100 TYR A O 1
ATOM 797 N N . PRO A 1 101 ? 15.138 -8.791 1.114 1.00 58.59 101 PRO A N 1
ATOM 798 C CA . PRO A 1 101 ? 14.607 -9.389 2.341 1.00 58.59 101 PRO A CA 1
ATOM 799 C C . PRO A 1 101 ? 13.672 -8.453 3.121 1.00 58.59 101 PRO A C 1
ATOM 801 O O . PRO A 1 101 ? 13.900 -7.222 3.107 1.00 58.59 101 PRO A O 1
#

Solvent-accessible surface area (backbone atoms only — not comparable to full-atom values): 5928 Å² total; per-residue (Å²): 136,79,81,70,76,73,64,65,42,79,77,46,68,38,30,45,80,37,80,92,77,63,43,61,17,20,59,48,27,34,27,35,33,90,79,28,31,39,35,41,37,31,24,27,69,67,44,76,84,53,66,51,70,50,65,48,78,59,61,56,61,87,98,59,94,75,50,75,46,81,46,78,55,99,50,36,39,35,37,25,52,71,83,40,82,56,39,72,49,69,55,90,28,58,73,37,73,49,90,48,123

Nearest PDB structures (foldseek):
  8a7d-assembly1_C  TM=6.916E-01  e=2.217E-02  Homo sapiens
  7y5q-assembly1_B  TM=6.995E-01  e=1.686E-02  Escherichia coli K-12
  7y5n-assembly1_C  TM=7.040E-01  e=3.078E-02  Homo sapiens
  4qvs-assembly1_A-2  TM=3.864E-01  e=1.288E-03  Acetivibrio thermocellus ATCC 27405
  4bme-assembly2_B  TM=6.255E-01  e=3.239E-01  Homo sapiens

Radius of gyration: 13.78 Å; Cα contacts (8 Å, |Δi|>4): 228; chains: 1; bounding box: 33×38×37 Å

pLDDT: mean 86.71, std 13.46, range [35.53, 98.0]

Organism: Noctiluca scintillans (NCBI:txid2966)

Mean predicted aligned error: 5.65 Å

Secondary structure (DSSP, 8-state):
-------PEEEEE-S-EETTTTEE--S-EEEE-TTSEEEEEEEBTT-TT-EEEEEEEEEPPTT----EEEEEETTEEEEEETTEEEEEEE-SSPBPP----

Sequence (101 aa):
GNKLDRRWCPLLRKGIHEDATQQFANAPGLLIGSDGSLRVEMTSDFHAIDEEVVQSNGRLLPRRWVHVAVVHAQSRVSLYMNGMLDVSFKLRGKLQPNDYP

InterPro domains:
  IPR013320 Concanavalin A-like lectin/glucanase domain superfamily [SSF49899] (24-91)